Protein AF-A0A9W4L5I7-F1 (afdb_monomer_lite)

Foldseek 3Di:
DPPPPPDPDADDPLLLQLLLCVLVVVVPDCCRSCVVSVHDSVVSVVLCPDPNSVVSSVVSNVVVVVVVVVVVVVPPD

InterPro domains:
  IPR009057 Homedomain-like superfamily [SSF46689] (6-57)
  IPR024978 Homeodomain, phBC6A51-type [PF13022] (8-59)

pLDDT: mean 85.11, std 14.96, range [44.03, 96.38]

Organism: NCBI:txid1478

Structure (mmCIF, N/CA/C/O backbone):
data_AF-A0A9W4L5I7-F1
#
_entry.id   AF-A0A9W4L5I7-F1
#
loop_
_atom_site.group_PDB
_atom_site.id
_atom_site.type_symbol
_atom_site.label_atom_id
_atom_site.label_alt_id
_atom_site.label_comp_id
_atom_site.label_asym_id
_atom_site.label_entity_id
_atom_site.label_seq_id
_atom_site.pdbx_PDB_ins_code
_atom_site.Cartn_x
_atom_site.Cartn_y
_atom_site.Cartn_z
_atom_site.occupancy
_atom_site.B_iso_or_equiv
_atom_site.auth_seq_id
_atom_site.auth_comp_id
_atom_site.auth_asym_id
_atom_site.auth_atom_id
_atom_site.pdbx_PDB_model_num
ATOM 1 N N . MET A 1 1 ? -7.085 22.082 29.609 1.00 44.03 1 MET A N 1
ATOM 2 C CA . MET A 1 1 ? -7.027 20.630 29.325 1.00 44.03 1 MET A CA 1
ATOM 3 C C . MET A 1 1 ? -6.748 20.435 27.844 1.00 44.03 1 MET A C 1
ATOM 5 O O . MET A 1 1 ? -7.621 20.717 27.032 1.00 44.03 1 MET A O 1
ATOM 9 N N . GLY A 1 2 ? -5.528 20.040 27.473 1.00 49.88 2 GLY A N 1
ATOM 10 C CA . GLY A 1 2 ? -5.229 19.686 26.084 1.00 49.88 2 GLY A CA 1
ATOM 11 C C . GLY A 1 2 ? -6.040 18.451 25.711 1.00 49.88 2 GLY A C 1
ATOM 12 O O . GLY A 1 2 ? -5.909 17.419 26.366 1.00 49.88 2 GLY A O 1
ATOM 13 N N . ARG A 1 3 ? -6.918 18.564 24.709 1.00 52.50 3 ARG A N 1
ATOM 14 C CA . ARG A 1 3 ? -7.610 17.408 24.135 1.00 52.50 3 ARG A CA 1
ATOM 15 C C . ARG A 1 3 ? -6.521 16.477 23.606 1.00 52.50 3 ARG A C 1
ATOM 17 O O . ARG A 1 3 ? -5.917 16.780 22.581 1.00 52.50 3 ARG A O 1
ATOM 24 N N . ARG A 1 4 ? -6.219 15.394 24.334 1.00 55.50 4 ARG A N 1
ATOM 25 C CA . ARG A 1 4 ? -5.432 14.281 23.798 1.00 55.50 4 ARG A CA 1
ATOM 26 C C . ARG A 1 4 ? -6.203 13.826 22.567 1.00 55.50 4 ARG A C 1
ATOM 28 O O . ARG A 1 4 ? -7.304 13.296 22.697 1.00 55.50 4 ARG A O 1
ATOM 35 N N . GLY A 1 5 ? -5.695 14.180 21.386 1.00 56.09 5 GLY A N 1
ATOM 36 C CA . GLY A 1 5 ? -6.256 13.702 20.130 1.00 56.09 5 GLY A CA 1
ATOM 37 C C . GLY A 1 5 ? -6.353 12.177 20.186 1.00 56.09 5 GLY A C 1
ATOM 38 O O . GLY A 1 5 ? -5.580 11.566 20.931 1.00 56.09 5 GLY A O 1
ATOM 39 N N . PRO A 1 6 ? -7.304 11.567 19.462 1.00 56.97 6 PRO A N 1
ATOM 40 C CA . PRO A 1 6 ? -7.479 10.122 19.484 1.00 56.97 6 PRO A CA 1
ATOM 41 C C . PRO A 1 6 ? -6.123 9.453 19.270 1.00 56.97 6 PRO A C 1
ATOM 43 O O . PRO A 1 6 ? -5.394 9.801 18.337 1.00 56.97 6 PRO A O 1
ATOM 46 N N . GLU A 1 7 ? -5.772 8.557 20.190 1.00 59.56 7 GLU A N 1
ATOM 47 C CA . GLU A 1 7 ? -4.534 7.792 20.143 1.00 59.56 7 GLU A CA 1
ATOM 48 C C . GLU A 1 7 ? -4.472 7.130 18.762 1.00 59.56 7 GLU A C 1
ATOM 50 O O . GLU A 1 7 ? -5.387 6.396 18.373 1.00 59.56 7 GLU A O 1
ATOM 55 N N . ARG A 1 8 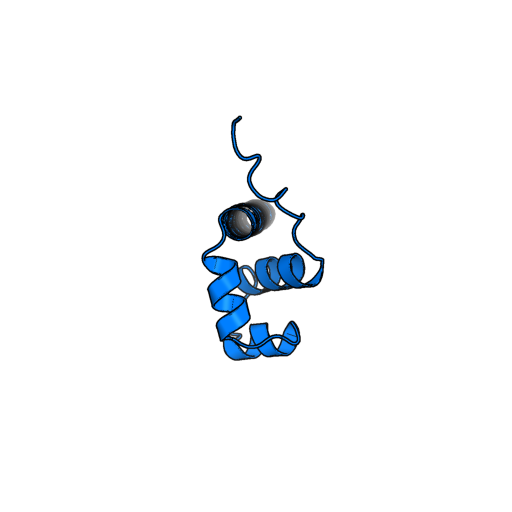? -3.481 7.516 17.944 1.00 61.78 8 ARG A N 1
ATOM 56 C CA . ARG A 1 8 ? -3.397 7.070 16.550 1.00 61.78 8 ARG A CA 1
ATOM 57 C C . ARG A 1 8 ? -3.181 5.561 16.577 1.00 61.78 8 ARG A C 1
ATOM 59 O O . ARG A 1 8 ? -2.075 5.106 16.854 1.00 61.78 8 ARG A O 1
ATOM 66 N N . GLN A 1 9 ? -4.247 4.804 16.324 1.00 72.31 9 GLN A N 1
ATOM 67 C CA . GLN A 1 9 ? -4.168 3.351 16.260 1.00 72.31 9 GLN A CA 1
ATOM 68 C C . GLN A 1 9 ? -3.117 2.961 15.212 1.00 72.31 9 GLN A C 1
ATOM 70 O O . GLN A 1 9 ? -3.095 3.564 14.131 1.00 72.31 9 GLN A O 1
ATOM 75 N N . PRO A 1 10 ? -2.240 1.991 15.515 1.00 82.25 10 PRO A N 1
ATOM 76 C CA . PRO A 1 10 ? -1.234 1.537 14.568 1.00 82.25 10 PRO A CA 1
ATOM 77 C C . PRO A 1 10 ? -1.898 1.010 13.293 1.00 82.25 10 PRO A C 1
ATOM 79 O O . PRO A 1 10 ? -3.032 0.529 13.319 1.00 82.25 10 PRO A O 1
ATOM 82 N N . LEU A 1 11 ? -1.175 1.073 12.170 1.00 87.75 11 LEU A N 1
ATOM 83 C CA . LEU A 1 11 ? -1.665 0.514 10.913 1.00 87.75 11 LEU A CA 1
ATOM 84 C C . LEU A 1 11 ? -1.999 -0.970 11.083 1.00 87.75 11 LEU A C 1
ATOM 86 O O . LEU A 1 11 ? -1.176 -1.762 11.557 1.00 87.75 11 LEU A O 1
ATOM 90 N N . THR A 1 12 ? -3.197 -1.334 10.642 1.00 93.62 12 THR A N 1
ATOM 91 C CA . THR A 1 12 ? -3.654 -2.724 10.586 1.00 93.62 12 THR A CA 1
ATOM 92 C C . THR A 1 12 ? -2.827 -3.527 9.573 1.00 93.62 12 THR A C 1
ATOM 94 O O . THR A 1 12 ? -2.224 -2.942 8.665 1.00 93.62 12 THR A O 1
ATOM 97 N N . PRO A 1 13 ? -2.802 -4.869 9.667 1.00 93.88 13 PRO A N 1
ATOM 98 C CA . PRO A 1 13 ? -2.115 -5.709 8.686 1.00 93.88 13 PRO A CA 1
ATOM 99 C C . PRO A 1 13 ? -2.546 -5.436 7.237 1.00 93.88 13 PRO A C 1
ATOM 101 O O . PRO A 1 13 ? -1.686 -5.335 6.367 1.00 93.88 13 PRO A O 1
ATOM 104 N N . ILE A 1 14 ? -3.844 -5.214 6.989 1.00 94.12 14 ILE A N 1
ATOM 105 C CA . ILE A 1 14 ? -4.379 -4.907 5.650 1.00 94.12 14 ILE A CA 1
ATOM 106 C C . ILE A 1 14 ? -3.846 -3.564 5.137 1.00 94.12 14 ILE A C 1
ATOM 108 O O . ILE A 1 14 ? -3.456 -3.447 3.980 1.00 94.12 14 ILE A O 1
ATOM 112 N N . GLN A 1 15 ? -3.754 -2.547 5.998 1.00 93.38 15 GLN A N 1
ATOM 113 C CA . GLN A 1 15 ? -3.175 -1.257 5.614 1.00 93.38 15 GLN A CA 1
ATOM 114 C C . GLN A 1 15 ? -1.688 -1.370 5.269 1.00 93.38 15 GLN A C 1
ATOM 116 O O . GLN A 1 15 ? -1.233 -0.764 4.301 1.00 93.38 15 GLN A O 1
ATOM 121 N N . LYS A 1 16 ? -0.932 -2.166 6.031 1.00 94.38 16 LYS A N 1
ATOM 122 C CA . LYS A 1 16 ? 0.480 -2.439 5.725 1.00 94.38 16 LYS A CA 1
ATOM 123 C C . LYS A 1 16 ? 0.624 -3.192 4.402 1.00 94.38 16 LYS A C 1
ATOM 125 O O . LYS A 1 16 ? 1.451 -2.817 3.578 1.00 94.38 16 LYS A O 1
ATOM 130 N N . PHE A 1 17 ? -0.224 -4.194 4.171 1.00 94.75 17 PHE A N 1
ATOM 131 C CA . PHE A 1 17 ? -0.284 -4.926 2.908 1.00 94.75 17 PHE A CA 1
ATOM 132 C C . PHE A 1 17 ? -0.598 -4.000 1.726 1.00 94.75 17 PHE A C 1
ATOM 134 O O . PHE A 1 17 ? 0.120 -4.014 0.730 1.00 94.75 17 PHE A O 1
ATOM 141 N N . ALA A 1 18 ? -1.600 -3.129 1.857 1.00 95.06 18 ALA A N 1
ATOM 142 C CA . ALA A 1 18 ? -1.943 -2.158 0.826 1.00 95.06 18 ALA A CA 1
ATOM 143 C C . ALA A 1 18 ? -0.782 -1.189 0.541 1.00 95.06 18 ALA A C 1
ATOM 145 O O . ALA A 1 18 ? -0.470 -0.928 -0.619 1.00 95.06 18 ALA A O 1
ATOM 146 N N . ALA A 1 19 ? -0.094 -0.692 1.577 1.00 94.62 19 ALA A N 1
ATOM 147 C CA . ALA A 1 19 ? 1.091 0.155 1.417 1.00 94.62 19 ALA A CA 1
ATOM 148 C C . ALA A 1 19 ? 2.225 -0.574 0.675 1.00 94.62 19 ALA A C 1
ATOM 150 O O . ALA A 1 19 ? 2.811 -0.013 -0.251 1.00 94.62 19 ALA A O 1
ATOM 151 N N . PHE A 1 20 ? 2.485 -1.837 1.023 1.00 94.88 20 PHE A N 1
ATOM 152 C CA . PHE A 1 20 ? 3.432 -2.689 0.308 1.00 94.88 20 PHE A CA 1
ATOM 153 C C . PHE A 1 20 ? 3.023 -2.864 -1.161 1.00 94.88 20 PHE A C 1
ATOM 155 O O . PHE A 1 20 ? 3.820 -2.621 -2.066 1.00 94.88 20 PHE A O 1
ATOM 162 N N . ARG A 1 21 ? 1.767 -3.221 -1.437 1.00 94.94 21 ARG A N 1
ATOM 163 C CA . ARG A 1 21 ? 1.303 -3.488 -2.803 1.00 94.94 21 ARG A CA 1
ATOM 164 C C . ARG A 1 21 ? 1.296 -2.238 -3.687 1.00 94.94 21 ARG A C 1
ATOM 166 O O . ARG A 1 21 ? 1.592 -2.333 -4.877 1.00 94.94 21 ARG A O 1
ATOM 173 N N . LEU A 1 22 ? 1.052 -1.066 -3.098 1.00 93.62 22 LEU A N 1
ATOM 174 C CA . LEU A 1 22 ? 1.207 0.232 -3.760 1.00 93.62 22 LEU A CA 1
ATOM 175 C C . LEU A 1 22 ? 2.648 0.482 -4.226 1.00 93.62 22 LEU A C 1
ATOM 177 O O . LEU A 1 22 ? 2.842 1.034 -5.308 1.00 93.62 22 LEU A O 1
ATOM 181 N N . VAL A 1 23 ? 3.647 0.063 -3.443 1.00 94.00 23 VAL A N 1
ATOM 182 C CA . VAL A 1 23 ? 5.067 0.149 -3.822 1.00 94.00 23 VAL A CA 1
ATOM 183 C C . VAL A 1 23 ? 5.400 -0.873 -4.912 1.00 94.00 23 VAL A C 1
ATOM 185 O O . VAL A 1 23 ? 5.990 -0.526 -5.934 1.00 94.00 23 VAL A O 1
ATOM 188 N N . TYR A 1 24 ? 4.968 -2.123 -4.744 1.00 92.25 24 TYR A N 1
ATOM 189 C CA . TYR A 1 24 ? 5.240 -3.224 -5.674 1.00 92.25 24 TYR A CA 1
ATOM 190 C C . TYR A 1 24 ? 4.102 -3.423 -6.670 1.00 92.25 24 TYR A C 1
ATOM 192 O O . TYR A 1 24 ? 3.560 -4.517 -6.791 1.00 92.25 24 TYR A O 1
ATOM 200 N N . ARG A 1 25 ? 3.715 -2.362 -7.382 1.00 87.38 25 ARG A N 1
ATOM 201 C CA . ARG A 1 25 ? 2.499 -2.354 -8.207 1.00 87.38 25 ARG A CA 1
ATOM 202 C C . ARG A 1 25 ? 2.527 -3.374 -9.356 1.00 87.38 25 ARG A C 1
ATOM 204 O O . ARG A 1 25 ? 1.496 -3.973 -9.632 1.00 87.38 25 ARG A O 1
ATOM 211 N N . ASN A 1 26 ? 3.678 -3.638 -9.987 1.00 87.31 26 ASN A N 1
ATOM 212 C CA . ASN A 1 26 ? 3.844 -4.639 -11.065 1.00 87.31 26 ASN A CA 1
ATOM 213 C C . ASN A 1 26 ? 2.762 -4.578 -12.170 1.00 87.31 26 ASN A C 1
ATOM 215 O O . ASN A 1 26 ? 2.330 -5.605 -12.680 1.00 87.31 26 ASN A O 1
ATOM 219 N N . GLY A 1 27 ? 2.292 -3.374 -12.513 1.00 90.06 27 GLY A N 1
ATOM 220 C CA . GLY A 1 27 ? 1.228 -3.166 -13.506 1.00 90.06 27 GLY A CA 1
ATOM 221 C C . GLY A 1 27 ? -0.210 -3.241 -12.973 1.00 90.06 27 GLY A C 1
ATOM 222 O O . GLY A 1 27 ? -1.122 -2.867 -13.702 1.00 90.06 27 GLY A O 1
ATOM 223 N N . ALA A 1 28 ? -0.426 -3.631 -11.713 1.00 91.81 28 ALA A N 1
ATOM 224 C CA . ALA A 1 28 ? -1.752 -3.638 -11.090 1.00 91.81 28 ALA A CA 1
ATOM 225 C C . ALA A 1 28 ? -2.379 -2.239 -11.093 1.00 91.81 28 ALA A C 1
ATOM 227 O O . ALA A 1 28 ? -1.682 -1.229 -10.994 1.00 91.81 28 ALA A O 1
ATOM 228 N N . THR A 1 29 ? -3.694 -2.128 -11.187 1.00 94.88 29 THR A N 1
ATOM 229 C CA . THR A 1 29 ? -4.404 -0.860 -11.020 1.00 94.88 29 THR A CA 1
ATOM 230 C C . THR A 1 29 ? -4.654 -0.556 -9.543 1.00 94.88 29 THR A C 1
ATOM 232 O O . THR A 1 29 ? -4.467 -1.392 -8.668 1.00 94.88 29 THR A O 1
ATOM 235 N N . MET A 1 30 ? -5.073 0.673 -9.237 1.00 92.56 30 MET A N 1
ATOM 236 C CA . MET A 1 30 ? -5.528 1.007 -7.879 1.00 92.56 30 MET A CA 1
ATOM 237 C C . MET A 1 30 ? -6.771 0.211 -7.474 1.00 92.56 30 MET A C 1
ATOM 239 O O . MET A 1 30 ? -7.002 0.031 -6.285 1.00 92.56 30 MET A O 1
ATOM 243 N N . GLN A 1 31 ? -7.572 -0.215 -8.455 1.00 94.56 31 GLN A N 1
ATOM 244 C CA . GLN A 1 31 ? -8.737 -1.055 -8.224 1.00 94.56 31 GLN A CA 1
ATOM 245 C C . GLN A 1 31 ? -8.283 -2.465 -7.837 1.00 94.56 31 GLN A C 1
ATOM 247 O O . GLN A 1 31 ? -8.646 -2.907 -6.759 1.00 94.56 31 GLN A O 1
ATOM 252 N N . ASP A 1 32 ? -7.364 -3.065 -8.601 1.00 95.69 32 ASP A N 1
ATOM 253 C CA . ASP A 1 32 ? -6.813 -4.394 -8.288 1.00 95.69 32 ASP A CA 1
ATOM 254 C C . ASP A 1 32 ? -6.207 -4.451 -6.879 1.00 95.69 32 ASP A C 1
ATOM 256 O O . ASP A 1 32 ? -6.477 -5.371 -6.123 1.00 95.69 32 ASP A O 1
ATOM 260 N N . ILE A 1 33 ? -5.443 -3.428 -6.477 1.00 95.06 33 ILE A N 1
ATOM 261 C CA . ILE A 1 33 ? -4.855 -3.367 -5.127 1.00 95.06 33 ILE A CA 1
ATOM 262 C C . ILE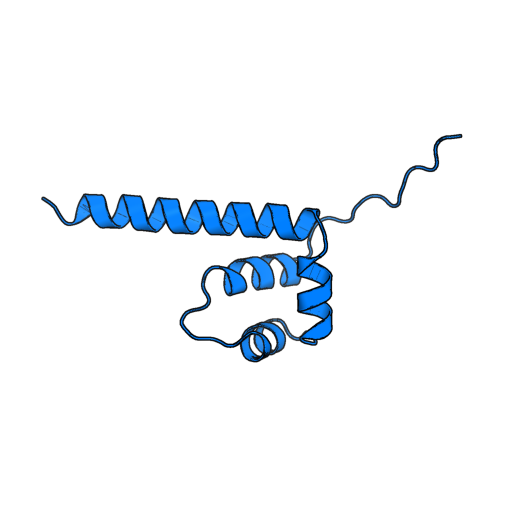 A 1 33 ? -5.936 -3.266 -4.045 1.00 95.06 33 ILE A C 1
ATOM 264 O O . ILE A 1 33 ? -5.770 -3.800 -2.949 1.00 95.06 33 ILE A O 1
ATOM 268 N N . ALA A 1 34 ? -7.018 -2.540 -4.324 1.00 95.25 34 ALA A N 1
ATOM 269 C CA . ALA A 1 34 ? -8.131 -2.405 -3.399 1.00 95.25 34 ALA A CA 1
ATOM 270 C C . ALA A 1 34 ? -8.893 -3.734 -3.269 1.00 95.25 34 ALA A C 1
ATOM 272 O O . ALA A 1 34 ? -9.182 -4.146 -2.148 1.00 95.25 34 ALA A O 1
ATOM 273 N N . ASP A 1 35 ? -9.114 -4.430 -4.386 1.00 95.75 35 ASP A N 1
ATOM 274 C CA . ASP A 1 35 ? -9.727 -5.759 -4.426 1.00 95.75 35 ASP A CA 1
ATOM 275 C C . ASP A 1 35 ? -8.847 -6.808 -3.716 1.00 95.75 35 ASP A C 1
ATOM 277 O O . ASP A 1 35 ? -9.348 -7.555 -2.882 1.00 95.75 35 ASP A O 1
ATOM 281 N N . GLU A 1 36 ? -7.525 -6.803 -3.939 1.00 94.50 36 GLU A N 1
ATOM 282 C CA . GLU A 1 36 ? -6.555 -7.662 -3.231 1.00 94.50 36 GLU A CA 1
ATOM 283 C C . GLU A 1 36 ? -6.551 -7.419 -1.712 1.00 94.50 36 GLU A C 1
ATOM 285 O O . GLU A 1 36 ? -6.283 -8.329 -0.932 1.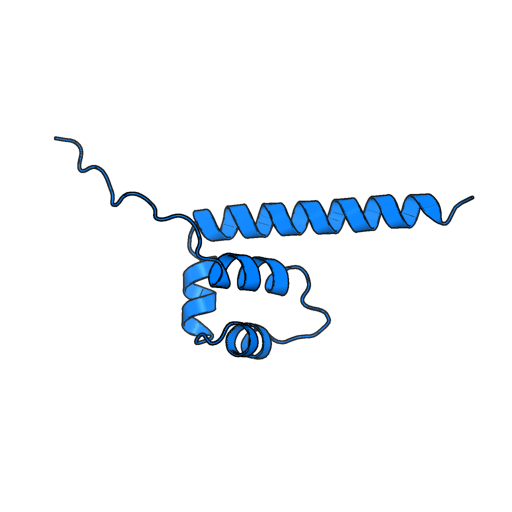00 94.50 36 GLU A O 1
ATOM 290 N N . ALA A 1 37 ? -6.810 -6.182 -1.287 1.00 93.12 37 ALA A N 1
ATOM 291 C CA . ALA A 1 37 ? -6.884 -5.797 0.118 1.00 93.12 37 ALA A CA 1
ATOM 292 C C . ALA A 1 37 ? -8.309 -5.892 0.696 1.00 93.12 37 ALA A C 1
ATOM 294 O O . ALA A 1 37 ? -8.513 -5.478 1.837 1.00 93.12 37 ALA A O 1
ATOM 295 N N . GLU A 1 38 ? -9.278 -6.393 -0.079 1.00 95.19 38 GLU A N 1
ATOM 296 C CA . GLU A 1 38 ? -10.697 -6.511 0.282 1.00 95.19 38 GLU A CA 1
ATOM 297 C C . GLU A 1 38 ? -11.307 -5.192 0.796 1.00 95.19 38 GLU A C 1
ATOM 299 O O . GLU A 1 38 ? -12.133 -5.154 1.712 1.00 95.19 38 GLU A O 1
ATOM 304 N N . VAL A 1 39 ? -10.895 -4.066 0.208 1.00 95.31 39 VAL A N 1
ATOM 305 C CA . VAL A 1 39 ? -11.397 -2.732 0.552 1.00 95.31 39 VAL A CA 1
ATOM 306 C C . VAL A 1 39 ? -11.861 -1.970 -0.674 1.00 95.31 39 VAL A C 1
ATOM 308 O O . VAL A 1 39 ? -11.400 -2.164 -1.790 1.00 95.31 39 VAL A O 1
ATOM 311 N N . SER A 1 40 ? -12.747 -0.999 -0.471 1.00 96.31 40 SER A N 1
ATOM 312 C CA . SER A 1 40 ? -13.106 -0.088 -1.554 1.00 96.31 40 SER A CA 1
ATOM 313 C C . SER A 1 40 ? -11.919 0.795 -1.947 1.00 96.31 40 SER A C 1
ATOM 315 O O . SER A 1 40 ? -11.195 1.312 -1.091 1.00 96.31 40 SER A O 1
ATOM 317 N N . ARG A 1 41 ? 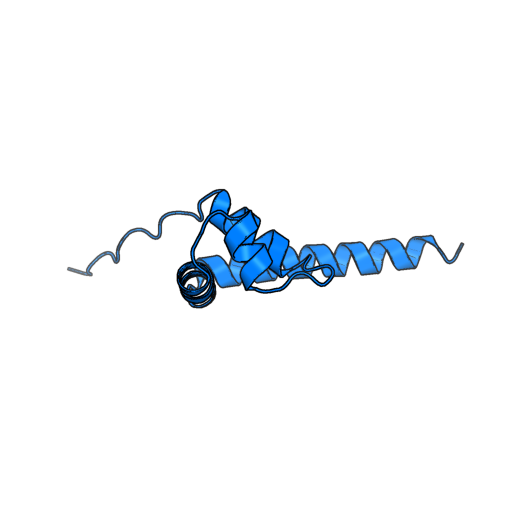-11.800 1.109 -3.239 1.00 95.50 41 ARG A N 1
ATOM 318 C CA . ARG A 1 41 ? -10.812 2.069 -3.760 1.00 95.50 41 ARG A CA 1
ATOM 319 C C . ARG A 1 41 ? -10.841 3.423 -3.032 1.00 95.50 41 ARG A C 1
ATOM 321 O O . ARG A 1 41 ? -9.797 4.026 -2.794 1.00 95.50 41 ARG A O 1
ATOM 328 N N . THR A 1 42 ? -12.020 3.891 -2.618 1.00 96.38 42 THR A N 1
ATOM 329 C CA . THR A 1 42 ? -12.167 5.121 -1.817 1.00 96.38 42 THR A CA 1
ATOM 330 C C . THR A 1 42 ? -11.542 4.988 -0.425 1.00 96.38 42 THR A C 1
ATOM 332 O O . THR A 1 42 ? -10.974 5.951 0.089 1.00 96.38 42 THR A O 1
ATOM 335 N N . THR A 1 43 ? -11.612 3.808 0.194 1.00 94.94 43 THR A N 1
ATOM 336 C CA . THR A 1 43 ? -10.958 3.522 1.480 1.00 94.94 43 THR A CA 1
ATOM 337 C C . THR A 1 43 ? -9.443 3.558 1.330 1.00 94.94 43 THR A C 1
ATOM 339 O O . THR A 1 43 ? -8.775 4.210 2.131 1.00 94.94 43 THR A O 1
ATOM 342 N N . LEU A 1 44 ? -8.915 2.955 0.261 1.00 94.44 44 LEU A N 1
ATOM 343 C CA . LEU A 1 44 ? -7.491 3.019 -0.068 1.00 94.44 44 LEU A CA 1
ATOM 344 C C . LEU A 1 44 ? -7.024 4.471 -0.263 1.00 94.44 44 LEU A C 1
ATOM 346 O O . LEU A 1 44 ? -6.027 4.883 0.326 1.00 94.44 44 LEU A O 1
ATOM 350 N N . TRP A 1 45 ? -7.794 5.283 -0.997 1.00 94.00 45 TRP A N 1
ATOM 351 C CA . TRP A 1 45 ? -7.500 6.709 -1.168 1.00 94.00 45 TRP A CA 1
ATOM 352 C C . TRP A 1 45 ? -7.490 7.467 0.167 1.00 94.00 45 TRP A C 1
ATOM 354 O O . TRP A 1 45 ? -6.564 8.229 0.440 1.00 94.00 45 TRP A O 1
ATOM 364 N N . LYS A 1 46 ? -8.474 7.219 1.045 1.00 94.00 46 LYS A N 1
ATOM 365 C CA . LYS A 1 46 ? -8.514 7.813 2.393 1.00 94.00 46 LYS A CA 1
ATOM 366 C C . LYS A 1 46 ? -7.296 7.423 3.225 1.00 94.00 46 LYS A C 1
ATOM 368 O O . LYS A 1 46 ? -6.795 8.253 3.978 1.00 94.00 46 LYS A O 1
ATOM 373 N N . TRP A 1 47 ? -6.817 6.185 3.108 1.00 93.94 47 TRP A N 1
ATOM 374 C CA . TRP A 1 47 ? -5.605 5.755 3.800 1.00 93.94 47 TRP A CA 1
ATOM 375 C C . TRP A 1 47 ? -4.377 6.519 3.318 1.00 93.94 47 TRP A C 1
ATOM 377 O O . TRP A 1 47 ? -3.629 7.000 4.157 1.00 93.94 47 TRP A O 1
ATOM 387 N N . GLN A 1 48 ? -4.218 6.735 2.010 1.00 90.81 48 GLN A N 1
ATOM 388 C CA . GLN A 1 48 ? -3.096 7.512 1.466 1.00 90.81 48 GLN A CA 1
ATOM 389 C C . GLN A 1 48 ? -3.045 8.962 1.976 1.00 90.81 48 GLN A C 1
ATOM 391 O O . GLN A 1 48 ? -1.962 9.530 2.068 1.00 90.81 48 GLN A O 1
ATOM 396 N N . GLN A 1 49 ? -4.191 9.553 2.331 1.00 92.31 49 GLN A N 1
ATOM 397 C CA . GLN A 1 49 ? -4.256 10.896 2.923 1.00 92.31 49 GLN A CA 1
ATOM 398 C C . GLN A 1 49 ? -3.832 10.930 4.402 1.00 92.31 49 GLN A C 1
ATOM 400 O O . GLN A 1 49 ? -3.643 12.007 4.966 1.00 92.31 49 GLN A O 1
ATOM 405 N N . ARG A 1 50 ? -3.696 9.774 5.064 1.00 91.62 50 ARG A N 1
ATOM 406 C CA . ARG A 1 50 ? -3.264 9.713 6.462 1.00 91.62 50 ARG A CA 1
ATOM 407 C C . ARG A 1 50 ? -1.740 9.732 6.567 1.00 91.62 50 ARG A C 1
ATOM 409 O O . ARG A 1 50 ? -1.041 8.977 5.898 1.00 91.62 50 ARG A O 1
ATOM 416 N N . GLU A 1 51 ? -1.228 10.543 7.490 1.00 90.19 51 GLU A N 1
ATOM 417 C CA . GLU A 1 51 ? 0.213 10.712 7.716 1.00 90.19 51 GLU A CA 1
ATOM 418 C C . GLU A 1 51 ? 0.918 9.409 8.140 1.00 90.19 51 GLU A C 1
ATOM 420 O O . GLU A 1 51 ? 2.043 9.145 7.721 1.00 90.19 51 GLU A O 1
ATOM 425 N N . ASP A 1 52 ? 0.271 8.579 8.962 1.00 90.75 52 ASP A N 1
ATOM 426 C CA . ASP A 1 52 ? 0.832 7.305 9.426 1.00 90.75 52 ASP A CA 1
ATOM 427 C C . ASP A 1 52 ? 0.980 6.293 8.284 1.00 90.75 52 ASP A C 1
ATOM 429 O O . ASP A 1 52 ? 2.019 5.642 8.160 1.00 90.75 52 ASP A O 1
ATOM 433 N N . PHE A 1 53 ? -0.017 6.224 7.403 1.00 93.06 53 PHE A N 1
ATOM 434 C CA . PHE A 1 53 ? 0.043 5.408 6.195 1.00 93.06 53 PHE A CA 1
ATOM 435 C C . PHE A 1 53 ? 1.113 5.916 5.224 1.00 93.06 53 PHE A C 1
ATOM 437 O O . PHE A 1 53 ? 1.901 5.123 4.715 1.00 93.06 53 PHE A O 1
ATOM 444 N N . ALA A 1 54 ? 1.187 7.233 5.008 1.00 90.69 54 ALA A N 1
ATOM 445 C CA . A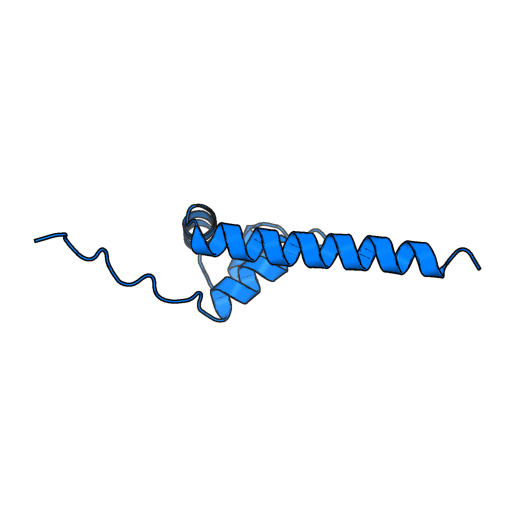LA A 1 54 ? 2.176 7.846 4.124 1.00 90.69 54 ALA A CA 1
ATOM 446 C C . ALA A 1 54 ? 3.618 7.567 4.581 1.00 90.69 54 ALA A C 1
ATOM 448 O O . ALA A 1 54 ? 4.460 7.200 3.762 1.00 90.69 54 ALA A O 1
ATOM 449 N N . LYS A 1 55 ? 3.897 7.660 5.890 1.00 91.88 55 LYS A N 1
ATOM 450 C CA . LYS A 1 55 ? 5.211 7.309 6.461 1.00 91.88 55 LYS A CA 1
ATOM 451 C C . LYS A 1 55 ? 5.568 5.844 6.220 1.00 91.88 55 LYS A C 1
ATOM 453 O O . LYS A 1 55 ? 6.705 5.541 5.867 1.00 91.88 55 LYS A O 1
ATOM 458 N N . HIS A 1 56 ? 4.607 4.937 6.390 1.00 92.81 56 HIS A N 1
ATOM 459 C CA . HIS A 1 56 ? 4.848 3.514 6.161 1.00 92.81 56 HIS A CA 1
ATOM 460 C C . HIS A 1 56 ? 5.064 3.196 4.676 1.00 92.81 56 HIS A C 1
ATOM 462 O O . HIS A 1 56 ? 6.005 2.488 4.332 1.00 92.81 56 HIS A O 1
ATOM 468 N N . TYR A 1 57 ? 4.261 3.789 3.790 1.00 93.69 57 TYR A N 1
ATOM 469 C CA . TYR A 1 57 ? 4.463 3.710 2.344 1.00 93.69 57 TYR A CA 1
ATOM 470 C C . TYR A 1 57 ? 5.859 4.207 1.935 1.00 93.69 57 TYR A C 1
ATOM 472 O O . TYR A 1 57 ? 6.553 3.540 1.170 1.00 93.69 57 TYR A O 1
ATOM 480 N N . GLU A 1 58 ? 6.309 5.345 2.474 1.00 94.12 58 GLU A N 1
ATOM 481 C CA . GLU A 1 58 ? 7.644 5.875 2.188 1.00 94.12 58 GLU A CA 1
ATOM 482 C C . GLU A 1 58 ? 8.748 4.914 2.654 1.00 94.12 58 GLU A C 1
ATOM 484 O O . GLU A 1 58 ? 9.737 4.706 1.947 1.00 94.12 58 GLU A O 1
ATOM 489 N N . GLN A 1 59 ? 8.576 4.296 3.823 1.00 92.38 59 GLN A N 1
ATOM 490 C CA . GLN A 1 59 ? 9.510 3.301 4.337 1.00 92.38 59 GLN A CA 1
ATOM 491 C C . GLN A 1 59 ? 9.605 2.081 3.409 1.00 92.38 59 GLN A C 1
ATOM 493 O O . GLN A 1 59 ? 10.712 1.682 3.042 1.00 92.38 59 GLN A O 1
ATOM 498 N N . GLU A 1 60 ? 8.470 1.540 2.966 1.00 93.81 60 GLU A N 1
ATOM 499 C CA . GLU A 1 60 ? 8.426 0.435 2.001 1.00 93.81 60 GLU A CA 1
ATOM 500 C C . GLU A 1 60 ? 9.060 0.821 0.657 1.00 93.81 60 GLU A C 1
ATOM 502 O O . GLU A 1 60 ? 9.852 0.059 0.094 1.00 93.81 60 GLU A O 1
ATOM 507 N N . TYR A 1 61 ? 8.806 2.040 0.175 1.00 93.38 61 TYR A N 1
ATOM 508 C CA . TYR A 1 61 ? 9.412 2.560 -1.049 1.00 93.38 61 TYR A CA 1
ATOM 509 C C . TY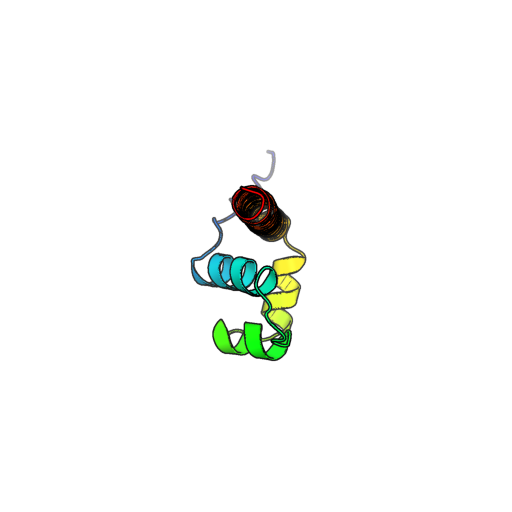R A 1 61 ? 10.938 2.672 -0.933 1.00 93.38 61 TYR A C 1
ATOM 511 O O . TYR A 1 61 ? 11.674 2.216 -1.812 1.00 93.38 61 TYR A O 1
ATOM 519 N N . ARG A 1 62 ? 11.443 3.220 0.181 1.00 93.81 62 ARG A N 1
ATOM 520 C CA . ARG A 1 62 ? 12.887 3.294 0.460 1.00 93.81 62 ARG A CA 1
ATOM 521 C C . ARG A 1 62 ? 13.509 1.900 0.504 1.00 93.81 62 ARG A C 1
ATOM 523 O O . ARG A 1 62 ? 14.561 1.695 -0.104 1.00 93.81 62 ARG A O 1
ATOM 530 N N . ASN A 1 63 ? 12.852 0.940 1.155 1.00 92.81 63 ASN A N 1
ATOM 531 C CA . ASN A 1 63 ? 13.300 -0.452 1.215 1.00 92.81 63 ASN A CA 1
ATOM 532 C C . ASN A 1 63 ? 13.379 -1.084 -0.183 1.00 92.81 63 ASN A C 1
ATOM 534 O O . ASN A 1 63 ? 14.385 -1.717 -0.514 1.00 92.81 63 ASN A O 1
ATOM 538 N N . MET A 1 64 ? 12.363 -0.874 -1.025 1.00 92.25 64 MET A N 1
ATOM 539 C CA . MET A 1 64 ? 12.354 -1.339 -2.414 1.00 92.25 64 MET A CA 1
ATOM 540 C C . MET A 1 64 ? 13.527 -0.749 -3.207 1.00 92.25 64 MET A C 1
ATOM 542 O O . MET A 1 64 ? 14.299 -1.491 -3.815 1.00 92.25 64 MET A O 1
ATOM 546 N N . VAL A 1 65 ? 13.706 0.575 -3.173 1.00 90.44 65 VAL A N 1
ATOM 547 C CA . VAL A 1 65 ? 14.785 1.260 -3.905 1.00 90.44 65 VAL A CA 1
ATOM 548 C C . VAL A 1 65 ? 16.161 0.776 -3.447 1.00 90.44 65 VAL A C 1
ATOM 550 O O . VAL A 1 65 ? 17.026 0.508 -4.282 1.00 90.44 65 VAL A O 1
ATOM 553 N N . GLN A 1 66 ? 16.374 0.617 -2.137 1.00 90.06 66 GLN A N 1
ATOM 554 C CA . GLN A 1 66 ? 17.621 0.073 -1.590 1.00 90.06 66 GLN A CA 1
ATOM 555 C C . GLN A 1 66 ? 17.885 -1.352 -2.096 1.00 90.06 66 GLN A C 1
ATOM 557 O O . GLN A 1 66 ? 18.996 -1.652 -2.535 1.00 90.06 66 GLN A O 1
ATOM 562 N N . ARG A 1 67 ? 16.863 -2.219 -2.121 1.00 86.94 67 ARG A N 1
ATOM 563 C CA . ARG A 1 67 ? 16.981 -3.587 -2.658 1.00 86.94 67 ARG A CA 1
ATOM 564 C C . ARG A 1 67 ? 17.318 -3.607 -4.147 1.00 86.94 67 ARG A C 1
ATOM 566 O O . ARG A 1 67 ? 18.188 -4.378 -4.553 1.00 86.94 67 ARG A O 1
ATOM 573 N N . ILE A 1 68 ? 16.686 -2.750 -4.950 1.00 86.44 68 ILE A N 1
ATOM 574 C CA . ILE A 1 68 ? 16.982 -2.622 -6.385 1.00 86.44 68 ILE A CA 1
ATOM 575 C C . ILE A 1 68 ? 18.434 -2.166 -6.587 1.00 86.44 68 ILE A C 1
ATOM 577 O O . ILE A 1 68 ? 19.179 -2.795 -7.341 1.00 86.44 68 ILE A O 1
ATOM 581 N N . ARG A 1 69 ? 18.876 -1.129 -5.859 1.00 82.69 69 ARG A N 1
ATOM 582 C CA . ARG A 1 69 ? 20.256 -0.613 -5.923 1.00 82.69 69 ARG A CA 1
ATOM 583 C C . ARG A 1 69 ? 21.295 -1.674 -5.550 1.00 82.69 69 ARG A C 1
ATOM 585 O O . ARG A 1 69 ? 22.295 -1.823 -6.250 1.00 82.69 69 ARG A O 1
ATOM 592 N N . MET A 1 70 ? 21.053 -2.436 -4.485 1.00 77.94 70 MET A N 1
ATOM 593 C CA . MET A 1 70 ? 21.952 -3.514 -4.054 1.00 77.94 70 MET A CA 1
ATOM 594 C C . MET A 1 70 ? 21.986 -4.683 -5.048 1.00 77.94 70 MET A C 1
ATOM 596 O O . MET A 1 70 ? 23.045 -5.267 -5.277 1.00 77.94 70 MET A O 1
ATOM 600 N N . SER A 1 71 ? 20.853 -4.999 -5.679 1.00 71.00 71 SER A N 1
ATOM 601 C CA . SER A 1 71 ? 20.758 -6.084 -6.665 1.00 71.00 71 SER A CA 1
ATOM 602 C C . SER A 1 71 ? 21.476 -5.744 -7.976 1.00 71.00 71 SER A C 1
ATOM 604 O O . SER A 1 71 ? 22.110 -6.616 -8.568 1.00 71.00 71 SER A O 1
ATOM 606 N N . GLY A 1 72 ? 21.457 -4.473 -8.396 1.00 63.72 72 GLY A N 1
ATOM 607 C CA . GLY A 1 72 ? 22.224 -3.999 -9.554 1.00 63.72 72 GLY A CA 1
ATOM 608 C C . GLY A 1 72 ? 23.741 -4.071 -9.346 1.00 63.72 72 GLY A C 1
ATOM 609 O O . GLY A 1 72 ? 24.477 -4.413 -10.267 1.00 63.72 72 GLY A O 1
ATOM 610 N N . ARG A 1 73 ? 24.217 -3.848 -8.113 1.00 58.41 73 ARG A N 1
ATOM 611 C CA . ARG A 1 73 ? 25.652 -3.874 -7.770 1.00 58.41 73 ARG A CA 1
ATOM 612 C C . ARG A 1 73 ? 26.279 -5.272 -7.841 1.00 58.41 73 ARG A C 1
ATOM 614 O O . ARG A 1 73 ? 27.491 -5.387 -7.979 1.00 58.41 73 ARG A O 1
ATOM 621 N N . ARG A 1 74 ? 25.469 -6.333 -7.748 1.00 56.56 74 ARG A N 1
ATOM 622 C CA . ARG A 1 74 ? 25.934 -7.732 -7.701 1.00 56.56 74 ARG A CA 1
ATOM 623 C C . ARG A 1 74 ? 26.101 -8.379 -9.084 1.00 56.56 74 ARG A C 1
ATOM 625 O O . ARG A 1 74 ? 26.723 -9.428 -9.162 1.00 56.56 74 ARG A O 1
ATOM 632 N N . ARG A 1 75 ? 25.575 -7.765 -10.156 1.00 55.22 75 ARG A N 1
ATOM 633 C CA . ARG A 1 75 ? 25.680 -8.261 -11.548 1.00 55.22 75 ARG A CA 1
ATOM 634 C C . ARG A 1 75 ? 26.889 -7.727 -12.332 1.00 55.22 75 ARG A C 1
ATOM 636 O O . ARG A 1 75 ? 27.034 -8.072 -13.495 1.00 55.22 75 ARG A O 1
ATOM 643 N N . VAL A 1 76 ? 27.735 -6.891 -11.726 1.00 58.59 76 VAL A N 1
ATOM 644 C CA . VAL A 1 76 ? 28.920 -6.286 -12.375 1.00 58.59 76 VAL A CA 1
ATOM 645 C C . VAL A 1 76 ? 30.214 -6.933 -11.856 1.00 58.59 76 VAL A C 1
ATOM 647 O O . VAL A 1 76 ? 31.174 -6.244 -11.524 1.00 58.59 76 VAL A O 1
ATOM 650 N N . ARG A 1 77 ? 30.226 -8.259 -11.696 1.00 45.25 77 ARG A N 1
ATOM 651 C CA . ARG A 1 77 ? 31.418 -9.011 -11.294 1.00 45.25 77 ARG A CA 1
ATOM 652 C C . ARG A 1 77 ? 31.574 -10.268 -12.121 1.00 45.25 77 ARG A C 1
ATOM 654 O O . ARG A 1 77 ? 30.527 -10.893 -12.391 1.00 45.25 77 ARG A O 1
#

Secondary structure (DSSP, 8-state):
--------PPPPHHHHHHHHHHHT-TT--HHHHHHHTTS-HHHHHHHHTSHHHHHHHHHHHHHHHHHHHHHHHTT--

Radius of gyration: 15.9 Å; chains: 1; bounding box: 44×30×43 Å

Sequence (77 aa):
MGRRGPERQPLTPIQKFAAFRLVYRNGATMQDIADEAEVSRTTLWKWQQREDFAKHYEQEYRNMVQRIRMSGRRRVR